Protein AF-R7QIK9-F1 (afdb_monomer_lite)

pLDDT: mean 72.85, std 15.36, range [37.78, 93.81]

Organism: Chondrus crispus (NCBI:txid2769)

Foldseek 3Di:
DDDPPQWDWDDDDNDIDIDGDPVSVVVVQVVCCVPVHPLVVLLVVLVVCPVVVHPLVVLVDDPDPDPPVVNVCCLQCVLVSCVSNVVLVSVLVLLLDPSNLVVCLLVVVLVVLLVSLVVSLCVLVVCVVVPPPDPPPVVVVSNVSSVVSSVVSVVCNVVNDPVNVPVVVPPPD

Sequence (173 aa):
MERVGLVEVQYEKDCGGLRVHDLTHDFAVEEAKKKEGVEEWYKKMAYVCRAGGGLLAMSEDRDGEGKSAREKYVLENIYRVLKQGGYVEELKRLFLSARWVKTVIRRGGVWQYEEAVKGLSRDLKGKRGSGKMGMGRGDEDAVDGMVLMMRAARLSVPFCGASNAGIYFQLYG

Secondary structure (DSSP, 8-state):
------SEEEEETTEEEEE--HHHHHHHHHHHHHTT-HHHHHHHHHHHHHHSSHHHHTTTS-------HHHHHHHHHHHHHHHHTT-HHHHHHHHH-HHHHHHHHHTT-HHHHHHHHHHHHHHHHHHHHTT-S---HHHHHHHHHHHHHHHHHHHHGGGGSTTGGGTTTSS--

Structure (mmCIF, N/CA/C/O backbone):
data_AF-R7QIK9-F1
#
_entry.id   AF-R7QIK9-F1
#
loop_
_atom_site.group_PDB
_atom_site.id
_atom_site.type_symbol
_atom_site.label_atom_id
_atom_site.label_alt_id
_atom_site.label_comp_id
_atom_site.label_asym_id
_atom_site.label_entity_id
_atom_site.label_seq_id
_atom_site.pdbx_PDB_ins_code
_atom_site.Cartn_x
_atom_site.Cartn_y
_atom_site.Cartn_z
_atom_site.occupancy
_atom_site.B_iso_or_equiv
_atom_site.auth_seq_id
_atom_site.auth_comp_id
_atom_site.auth_asym_id
_atom_site.auth_atom_id
_atom_site.pdbx_PDB_model_num
ATOM 1 N N . MET A 1 1 ? -34.914 -16.103 7.080 1.00 44.28 1 MET A N 1
ATOM 2 C CA . MET A 1 1 ? -33.891 -15.122 7.499 1.00 44.28 1 MET A CA 1
ATOM 3 C C . MET A 1 1 ? -34.019 -13.914 6.595 1.00 44.28 1 MET A C 1
ATOM 5 O O . MET A 1 1 ? -33.822 -14.059 5.393 1.00 44.28 1 MET A O 1
ATOM 9 N N . GLU A 1 2 ? -34.417 -12.768 7.141 1.00 48.53 2 GLU A N 1
ATOM 10 C CA . GLU A 1 2 ? -34.429 -11.505 6.397 1.00 48.53 2 GLU A CA 1
ATOM 11 C C . GLU A 1 2 ? -32.989 -11.093 6.079 1.00 48.53 2 GLU A C 1
ATOM 13 O O . GLU A 1 2 ? -32.117 -11.106 6.950 1.00 48.53 2 GLU A O 1
ATOM 18 N N . ARG A 1 3 ? -32.713 -10.781 4.809 1.00 60.62 3 ARG A N 1
ATOM 19 C CA . ARG A 1 3 ? -31.411 -10.259 4.392 1.00 60.62 3 ARG A CA 1
ATOM 20 C C . ARG A 1 3 ? -31.356 -8.791 4.798 1.00 60.62 3 ARG A C 1
ATOM 22 O O . ARG A 1 3 ? -31.931 -7.945 4.123 1.00 60.62 3 ARG A O 1
ATOM 29 N N . VAL A 1 4 ? -30.686 -8.499 5.907 1.00 62.88 4 VAL A N 1
ATOM 30 C CA . VAL A 1 4 ? -30.385 -7.123 6.317 1.00 62.88 4 VAL A CA 1
ATOM 31 C C . VAL A 1 4 ? -29.425 -6.562 5.266 1.00 62.88 4 VAL A C 1
ATOM 33 O O . VAL A 1 4 ? -28.318 -7.080 5.122 1.00 62.88 4 VAL A O 1
ATOM 36 N N . GLY A 1 5 ? -29.868 -5.592 4.465 1.00 70.25 5 GLY A N 1
ATOM 37 C CA . GLY A 1 5 ? -29.137 -5.027 3.319 1.00 70.25 5 GLY A CA 1
ATOM 38 C C . GLY A 1 5 ? -27.904 -4.204 3.707 1.00 70.25 5 GLY A C 1
ATOM 39 O O . GLY A 1 5 ? -27.800 -3.043 3.341 1.00 70.25 5 GLY A O 1
ATOM 40 N N . LEU A 1 6 ? -26.991 -4.785 4.487 1.00 77.31 6 LEU A N 1
ATOM 41 C CA . LEU A 1 6 ? -25.782 -4.139 5.007 1.00 77.31 6 LEU A CA 1
ATOM 42 C C . LEU A 1 6 ? -24.652 -4.077 3.976 1.00 77.31 6 LEU A C 1
ATOM 44 O O . LEU A 1 6 ? -23.736 -3.268 4.106 1.00 77.31 6 LEU A O 1
ATOM 48 N N . VAL A 1 7 ? -24.678 -4.969 2.986 1.00 78.94 7 VAL A N 1
ATOM 49 C CA . VAL A 1 7 ? -23.617 -5.113 1.990 1.00 78.94 7 VAL A CA 1
ATOM 50 C C . VAL A 1 7 ? -24.247 -5.393 0.634 1.00 78.94 7 VAL A C 1
ATOM 52 O O . VAL A 1 7 ? -25.132 -6.242 0.511 1.00 78.94 7 VAL A O 1
ATOM 55 N N . GLU A 1 8 ? -23.767 -4.697 -0.387 1.00 77.62 8 GLU A N 1
ATOM 56 C CA . GLU A 1 8 ? -24.128 -4.930 -1.778 1.00 77.62 8 GLU A CA 1
ATOM 57 C C . GLU A 1 8 ? -23.144 -5.914 -2.405 1.00 77.62 8 GLU A C 1
ATOM 59 O O . GLU A 1 8 ? -21.925 -5.734 -2.345 1.00 77.62 8 GLU A O 1
ATOM 64 N N . VAL A 1 9 ? -23.669 -6.961 -3.037 1.00 76.62 9 VAL A N 1
ATOM 65 C CA . VAL A 1 9 ? -22.848 -7.896 -3.807 1.00 76.62 9 VAL A CA 1
ATOM 66 C C . VAL A 1 9 ? -22.728 -7.363 -5.230 1.00 76.62 9 VAL A C 1
ATOM 68 O O . VAL A 1 9 ? -23.732 -7.209 -5.923 1.00 76.62 9 VAL A O 1
ATOM 71 N N . GLN A 1 10 ? -21.503 -7.095 -5.672 1.00 71.25 10 GLN A N 1
ATOM 72 C CA . GLN A 1 10 ? -21.210 -6.704 -7.046 1.00 71.25 10 GLN A CA 1
ATOM 73 C C . GLN A 1 10 ? -20.629 -7.892 -7.798 1.00 71.25 10 GLN A C 1
ATOM 75 O O . GLN A 1 10 ? -19.606 -8.438 -7.399 1.00 71.25 10 GLN A O 1
ATOM 80 N N . TYR A 1 11 ? -21.263 -8.287 -8.895 1.00 63.06 11 TYR A N 1
ATOM 81 C CA . TYR A 1 11 ? -20.720 -9.301 -9.790 1.00 63.06 11 TYR A CA 1
ATOM 82 C C . TYR A 1 11 ? -20.122 -8.606 -11.011 1.00 63.06 11 TYR A C 1
ATOM 84 O O . TYR A 1 11 ? -20.855 -8.097 -11.855 1.00 63.06 11 TYR A O 1
ATOM 92 N N . GLU A 1 12 ? -18.795 -8.596 -11.117 1.00 57.91 12 GLU A N 1
ATOM 93 C CA . GLU A 1 12 ? -18.104 -8.245 -12.359 1.00 57.91 12 GLU A CA 1
ATOM 94 C C . GLU A 1 12 ? -17.306 -9.452 -12.844 1.00 57.91 12 GLU A C 1
ATOM 96 O O . GLU A 1 12 ? -16.504 -9.996 -12.090 1.00 57.91 12 GLU A O 1
ATOM 101 N N . LYS A 1 13 ? -17.527 -9.849 -14.109 1.00 54.25 13 LYS A N 1
ATOM 102 C CA . LYS A 1 13 ? -16.704 -10.792 -14.897 1.00 54.25 13 LYS A CA 1
ATOM 103 C C . LYS A 1 13 ? -16.025 -11.878 -14.043 1.00 54.25 13 LYS A C 1
ATOM 105 O O . LYS A 1 13 ? -14.816 -11.847 -13.827 1.00 54.25 13 LYS A O 1
ATOM 110 N N . ASP A 1 14 ? -16.842 -12.801 -13.535 1.00 52.25 14 ASP A N 1
ATOM 111 C CA . ASP A 1 14 ? -16.439 -14.009 -12.796 1.00 52.25 14 ASP A CA 1
ATOM 112 C C . ASP A 1 14 ? -15.818 -13.797 -11.399 1.00 52.25 14 ASP A C 1
ATOM 114 O O . ASP A 1 14 ? -15.372 -14.753 -10.765 1.00 52.25 14 ASP A O 1
ATOM 118 N N . CYS A 1 15 ? -15.837 -12.572 -10.862 1.00 56.56 15 CYS A N 1
ATOM 119 C CA . CYS A 1 15 ? -15.417 -12.263 -9.495 1.00 56.56 15 CYS A CA 1
ATOM 120 C C . CYS A 1 15 ? -16.515 -11.491 -8.739 1.00 56.56 15 CYS A C 1
ATOM 122 O O . CYS A 1 15 ? -16.900 -10.385 -9.116 1.00 56.56 15 CYS A O 1
ATOM 124 N N . GLY A 1 16 ? -17.007 -12.066 -7.638 1.00 65.19 16 GLY A N 1
ATOM 125 C CA . GLY A 1 16 ? -17.911 -11.378 -6.712 1.00 65.19 16 GLY A CA 1
ATOM 126 C C . GLY A 1 16 ? -17.139 -10.438 -5.782 1.00 65.19 16 GLY A C 1
ATOM 127 O O . GLY A 1 16 ? -16.244 -10.876 -5.060 1.00 65.19 16 GLY A O 1
ATOM 128 N N . GLY A 1 17 ? -17.480 -9.154 -5.797 1.00 69.25 17 GLY A N 1
ATOM 129 C CA . GLY A 1 17 ? -17.048 -8.146 -4.837 1.00 69.25 17 GLY A CA 1
ATOM 130 C C . GLY A 1 17 ? -18.147 -7.837 -3.823 1.00 69.25 17 GLY A C 1
ATOM 131 O O . GLY A 1 17 ? -19.335 -8.000 -4.096 1.00 69.25 17 GLY A O 1
ATOM 132 N N . LEU A 1 18 ? -17.747 -7.367 -2.646 1.00 79.19 18 LEU A N 1
ATOM 133 C CA . LEU A 1 18 ? -18.656 -6.813 -1.648 1.00 79.19 18 LEU A CA 1
ATOM 134 C C . LEU A 1 18 ? -18.406 -5.312 -1.555 1.00 79.19 18 LEU A C 1
ATOM 136 O O . LEU A 1 18 ? -17.266 -4.886 -1.362 1.00 79.19 18 LEU A O 1
ATOM 140 N N . ARG A 1 19 ? -19.466 -4.517 -1.689 1.00 79.69 19 ARG A N 1
ATOM 141 C CA . ARG A 1 19 ? -19.446 -3.075 -1.455 1.00 79.69 19 ARG A CA 1
ATOM 142 C C . ARG A 1 19 ? -20.255 -2.773 -0.204 1.00 79.69 19 ARG A C 1
ATOM 144 O O . ARG A 1 19 ? -21.361 -3.273 -0.028 1.00 79.69 19 ARG A O 1
ATOM 151 N N . VAL A 1 20 ? -19.690 -1.949 0.661 1.00 84.44 20 VAL A N 1
ATOM 152 C CA . VAL A 1 20 ? -20.367 -1.436 1.851 1.00 84.44 20 VAL A CA 1
ATOM 153 C C . VAL A 1 20 ? -20.704 0.024 1.580 1.00 84.44 20 VAL A C 1
ATOM 155 O O . VAL A 1 20 ? -19.868 0.745 1.040 1.00 84.44 20 VAL A O 1
ATOM 158 N N . HIS A 1 21 ? -21.924 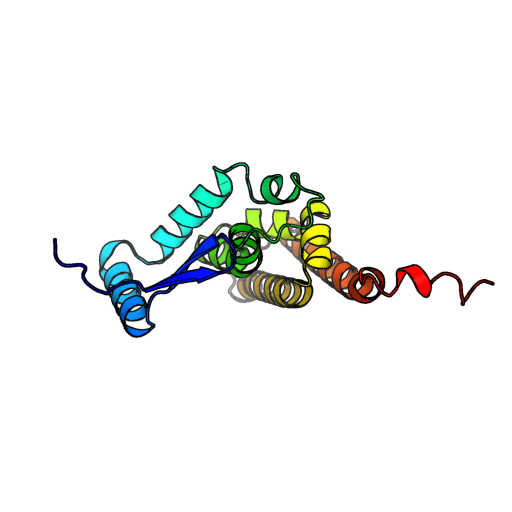0.439 1.913 1.00 86.88 21 HIS A N 1
ATOM 159 C CA . HIS A 1 21 ? -22.329 1.839 1.814 1.00 86.88 21 HIS A CA 1
ATOM 160 C C . HIS A 1 21 ? -21.558 2.689 2.835 1.00 86.88 21 HIS A C 1
ATOM 162 O O . HIS A 1 21 ? -21.334 2.234 3.957 1.00 86.88 21 HIS A O 1
ATOM 168 N N . ASP A 1 22 ? -21.209 3.930 2.488 1.00 83.94 22 ASP A N 1
ATOM 169 C CA . ASP A 1 22 ? -20.367 4.803 3.322 1.00 83.94 22 ASP A CA 1
ATOM 170 C C . ASP A 1 22 ? -20.915 4.961 4.750 1.00 83.94 22 ASP A C 1
ATOM 172 O O . ASP A 1 22 ? -20.194 4.732 5.713 1.00 83.94 22 ASP A O 1
ATOM 176 N N . LEU A 1 23 ? -22.222 5.205 4.909 1.00 86.88 23 LEU A N 1
ATOM 177 C CA . LEU A 1 23 ? -22.862 5.271 6.236 1.00 86.88 23 LEU A CA 1
ATOM 178 C C . LEU A 1 23 ? -22.716 3.977 7.055 1.00 86.88 23 LEU A C 1
ATOM 180 O O . LEU A 1 23 ? -22.548 4.021 8.272 1.00 86.88 23 LEU A O 1
ATOM 184 N N . THR A 1 24 ? -22.781 2.813 6.404 1.00 86.44 24 THR A N 1
ATOM 185 C CA . THR A 1 24 ? -22.603 1.517 7.072 1.00 86.44 24 THR A CA 1
ATOM 186 C C . THR A 1 24 ? -21.143 1.301 7.453 1.00 86.44 24 THR A C 1
ATOM 188 O O . THR A 1 24 ? -20.859 0.767 8.525 1.00 86.44 24 THR A O 1
ATOM 191 N N . HIS A 1 25 ? -20.217 1.742 6.601 1.00 85.69 25 HIS A N 1
ATOM 192 C CA . HIS A 1 25 ? -18.793 1.735 6.898 1.00 85.69 25 HIS A CA 1
ATOM 193 C C . HIS A 1 25 ? -18.471 2.651 8.087 1.00 85.69 25 HIS A C 1
ATOM 195 O O . HIS A 1 25 ? -17.804 2.208 9.019 1.00 85.69 25 HIS A O 1
ATOM 201 N N . ASP A 1 26 ? -18.983 3.881 8.103 1.00 86.00 26 ASP A N 1
ATOM 202 C CA . ASP A 1 26 ? -18.743 4.850 9.176 1.00 86.00 26 ASP A CA 1
ATOM 203 C C . ASP A 1 26 ? -19.293 4.353 10.511 1.00 86.00 26 ASP A C 1
ATOM 205 O O . ASP A 1 26 ? -18.576 4.355 11.514 1.00 86.00 26 ASP A O 1
ATOM 209 N N . PHE A 1 27 ? -20.512 3.809 10.501 1.00 87.44 27 PHE A N 1
ATOM 210 C CA . PHE A 1 27 ? -21.089 3.151 11.669 1.00 87.44 27 PHE A CA 1
ATOM 211 C C . PHE A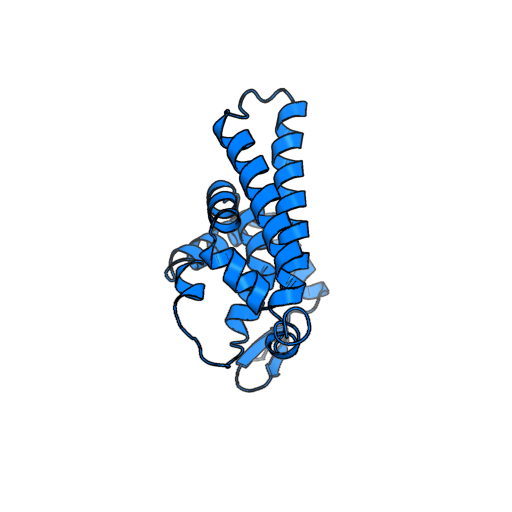 1 27 ? -20.206 1.997 12.169 1.00 87.44 27 PHE A C 1
ATOM 213 O O . PHE A 1 27 ? -19.900 1.912 13.359 1.00 87.44 27 PHE A O 1
ATOM 220 N N . ALA A 1 28 ? -19.740 1.122 11.269 1.00 85.94 28 ALA A N 1
ATOM 221 C CA . ALA A 1 28 ? -18.871 0.006 11.637 1.00 85.94 28 ALA A CA 1
ATOM 222 C C . ALA A 1 28 ? -17.522 0.480 12.204 1.00 85.94 28 ALA A C 1
ATOM 224 O O . ALA A 1 28 ? -17.016 -0.110 13.159 1.00 85.94 28 ALA A O 1
ATOM 225 N N . VAL A 1 29 ? -16.950 1.552 11.651 1.00 85.44 29 VAL A N 1
ATOM 226 C CA . VAL A 1 29 ? -15.709 2.166 12.138 1.00 85.44 29 VAL A CA 1
ATOM 227 C C . VAL A 1 29 ? -15.901 2.770 13.527 1.00 85.44 29 VAL A C 1
ATOM 229 O O . VAL A 1 29 ? -15.040 2.582 14.388 1.00 85.44 29 VAL A O 1
ATOM 232 N N . GLU A 1 30 ? -17.003 3.476 13.779 1.00 87.06 30 GLU A N 1
ATOM 233 C CA . GLU A 1 30 ? -17.309 4.020 15.106 1.00 87.06 30 GLU A CA 1
ATOM 234 C C . GLU A 1 30 ? -17.506 2.919 16.148 1.00 87.06 30 GLU A C 1
ATOM 236 O O . GLU A 1 30 ? -16.924 2.982 17.233 1.00 87.06 30 GLU A O 1
ATOM 241 N N . GLU A 1 31 ? -18.262 1.876 15.816 1.00 86.50 31 GLU A N 1
ATOM 242 C CA . GLU A 1 31 ? -18.475 0.741 16.714 1.00 86.50 31 GLU A CA 1
ATOM 243 C C . GLU A 1 31 ? -17.181 -0.040 16.972 1.00 86.50 31 GLU A C 1
ATOM 245 O O . GLU A 1 31 ? -16.904 -0.435 18.108 1.00 86.50 31 GLU A O 1
ATOM 250 N N . ALA A 1 32 ? -16.333 -0.209 15.954 1.00 84.06 32 ALA A N 1
ATOM 251 C CA . ALA A 1 32 ? -15.020 -0.824 16.114 1.00 84.06 32 ALA A CA 1
ATOM 252 C C . ALA A 1 32 ? -14.123 -0.007 17.054 1.00 84.06 32 ALA A C 1
ATOM 254 O O . ALA A 1 32 ? -13.457 -0.588 17.912 1.00 84.06 32 ALA A O 1
ATOM 255 N N . LYS A 1 33 ? -14.136 1.332 16.949 1.00 85.12 33 LYS A N 1
ATOM 256 C CA . LYS A 1 33 ? -13.391 2.224 17.857 1.00 85.12 33 LYS A CA 1
ATOM 257 C C . LYS A 1 33 ? -13.831 2.086 19.316 1.00 85.12 33 LYS A C 1
ATOM 259 O O . LYS A 1 33 ? -12.984 2.204 20.193 1.00 85.12 33 LYS A O 1
ATOM 264 N N . LYS A 1 34 ? -15.116 1.826 19.581 1.00 85.88 34 LYS A N 1
ATOM 265 C CA . LYS A 1 34 ? -15.644 1.639 20.947 1.00 85.88 34 LYS A CA 1
ATOM 266 C C . LYS A 1 34 ? -15.260 0.296 21.576 1.00 85.88 34 LYS A C 1
ATOM 268 O O . LYS A 1 34 ? -15.288 0.183 22.797 1.00 85.88 34 LYS A O 1
ATOM 273 N N . LYS A 1 35 ? -14.950 -0.720 20.763 1.00 83.06 35 LYS A N 1
ATOM 274 C CA . LYS A 1 35 ? -14.645 -2.085 21.220 1.00 83.06 35 LYS A CA 1
ATOM 275 C C . LYS A 1 35 ? -13.142 -2.371 21.233 1.00 83.06 35 LYS A C 1
ATOM 277 O O . LYS A 1 35 ? -12.463 -2.081 22.206 1.00 83.06 35 LYS A O 1
ATOM 282 N N . GLU A 1 36 ? -12.640 -2.974 20.157 1.00 77.00 36 GLU A N 1
ATOM 283 C CA . GLU A 1 36 ? -11.264 -3.486 20.040 1.00 77.00 36 GLU A CA 1
ATOM 284 C C . GLU A 1 36 ? -10.312 -2.473 19.379 1.00 77.00 36 GLU A C 1
ATOM 286 O O . GLU A 1 36 ? -9.098 -2.659 19.391 1.00 77.00 36 GLU A O 1
ATOM 291 N N . GLY A 1 37 ? -10.855 -1.403 18.789 1.00 80.31 37 GLY A N 1
ATOM 292 C CA . GLY A 1 37 ? -10.115 -0.461 17.959 1.00 80.31 37 GLY A CA 1
ATOM 293 C C . GLY A 1 37 ? -9.946 -0.952 16.516 1.00 80.31 37 GLY A C 1
ATOM 294 O O . GLY A 1 37 ? -9.768 -2.135 16.234 1.00 80.31 37 GLY A O 1
ATOM 295 N N . VAL A 1 38 ? -9.970 -0.012 15.568 1.00 81.62 38 VAL A N 1
ATOM 296 C CA . VAL A 1 38 ? -9.822 -0.301 14.125 1.00 81.62 38 VAL A CA 1
ATOM 297 C C . VAL A 1 38 ? -8.426 -0.856 13.800 1.00 81.62 38 VAL A C 1
ATOM 299 O O . VAL A 1 38 ? -8.258 -1.640 12.867 1.00 81.62 38 VAL A O 1
ATOM 302 N N . GLU A 1 39 ? -7.417 -0.486 14.589 1.00 82.19 39 GLU A N 1
ATOM 303 C CA . GLU A 1 39 ? -6.045 -0.981 14.442 1.00 82.19 39 GLU A CA 1
ATOM 304 C C . GLU A 1 39 ? -5.962 -2.504 14.572 1.00 82.19 39 GLU A C 1
ATOM 306 O O . GLU A 1 39 ? -5.229 -3.146 13.822 1.00 82.19 39 GLU A O 1
ATOM 311 N N . GLU A 1 40 ? -6.750 -3.100 15.469 1.00 81.69 40 GLU A N 1
ATOM 312 C CA . GLU A 1 40 ? -6.757 -4.548 15.681 1.00 81.69 40 GLU A CA 1
ATOM 313 C C . GLU A 1 40 ? -7.290 -5.291 14.447 1.00 81.69 40 GLU A C 1
ATOM 315 O O . GLU A 1 40 ? -6.809 -6.366 14.084 1.00 81.69 40 GLU A O 1
ATOM 320 N N . TRP A 1 41 ? -8.224 -4.678 13.717 1.00 83.50 41 TRP A N 1
ATOM 321 C CA . TRP A 1 41 ? -8.744 -5.227 12.466 1.00 83.50 41 TRP A CA 1
ATOM 322 C C . TRP A 1 41 ? -7.711 -5.136 11.344 1.00 83.50 41 TRP A C 1
ATOM 324 O O . TRP A 1 41 ? -7.534 -6.092 10.586 1.00 83.50 41 TRP A O 1
ATOM 334 N N . TYR A 1 42 ? -6.971 -4.026 11.266 1.00 82.81 42 TYR A N 1
ATOM 335 C CA . TYR A 1 42 ? -5.847 -3.906 10.338 1.00 82.81 42 TYR A CA 1
ATOM 336 C C . TYR A 1 42 ? -4.723 -4.889 10.662 1.00 82.81 42 TYR A C 1
ATOM 338 O O . TYR A 1 42 ? -4.156 -5.473 9.737 1.00 82.81 42 TYR A O 1
ATOM 346 N N . LYS A 1 43 ? -4.447 -5.145 11.946 1.00 83.88 43 LYS A N 1
ATOM 347 C CA . LYS A 1 43 ? -3.488 -6.174 12.364 1.00 83.88 43 LYS A CA 1
ATOM 348 C C . LYS A 1 43 ? -3.911 -7.565 11.914 1.00 83.88 43 LYS A C 1
ATOM 350 O O . LYS A 1 43 ? -3.125 -8.262 11.274 1.00 83.88 43 LYS A O 1
ATOM 355 N N . LYS A 1 44 ? -5.172 -7.936 12.159 1.00 83.56 44 LYS A N 1
ATOM 356 C CA . LYS A 1 44 ? -5.758 -9.204 11.694 1.00 83.56 44 LYS A CA 1
ATOM 357 C C . LYS A 1 44 ? -5.683 -9.326 10.165 1.00 83.56 44 LYS A C 1
ATOM 359 O O . LYS A 1 44 ? -5.229 -10.349 9.657 1.00 83.56 44 LYS A O 1
ATOM 364 N N . MET A 1 45 ? -6.035 -8.277 9.416 1.00 78.81 45 MET A N 1
ATOM 365 C CA . MET A 1 45 ? -5.941 -8.280 7.948 1.00 78.81 45 MET A CA 1
ATOM 366 C C . MET A 1 45 ? -4.502 -8.418 7.440 1.00 78.81 45 MET A C 1
ATOM 368 O O . MET A 1 45 ? -4.243 -9.196 6.521 1.00 78.81 45 MET A O 1
ATOM 372 N N . ALA A 1 46 ? -3.554 -7.697 8.035 1.00 77.38 46 ALA A N 1
ATOM 373 C CA . ALA A 1 46 ? -2.144 -7.795 7.682 1.00 77.38 46 ALA A CA 1
ATOM 374 C C . ALA A 1 46 ? -1.561 -9.178 8.021 1.00 77.38 46 ALA A C 1
ATOM 376 O O . ALA A 1 46 ? -0.780 -9.723 7.240 1.00 77.38 46 ALA A O 1
ATOM 377 N N . TYR A 1 47 ? -1.986 -9.781 9.136 1.00 79.06 47 TYR A N 1
ATOM 378 C CA . TYR A 1 47 ? -1.643 -11.156 9.488 1.00 79.06 47 TYR A CA 1
ATOM 379 C C . TYR A 1 47 ? -2.163 -12.155 8.447 1.00 79.06 47 TYR A C 1
ATOM 381 O O . TYR A 1 47 ? -1.393 -12.983 7.969 1.00 79.06 47 TYR A O 1
ATOM 389 N N . VAL A 1 48 ? -3.424 -12.041 8.016 1.00 73.31 48 VAL A N 1
ATOM 390 C CA . VAL A 1 48 ? -3.991 -12.895 6.953 1.00 73.31 48 VAL A CA 1
ATOM 391 C C . VAL A 1 48 ? -3.230 -12.721 5.635 1.00 73.31 48 VAL A C 1
ATOM 393 O O . VAL A 1 48 ? -2.894 -13.707 4.978 1.00 73.31 48 VAL A O 1
ATOM 396 N N . CYS A 1 49 ? -2.882 -11.481 5.277 1.00 68.25 49 CYS A N 1
ATOM 397 C CA . CYS A 1 49 ? -2.061 -11.189 4.099 1.00 68.25 49 CYS A CA 1
ATOM 398 C C . CYS A 1 49 ? -0.661 -11.825 4.182 1.00 68.25 49 CYS A C 1
ATOM 400 O O . CYS A 1 49 ? -0.076 -12.163 3.153 1.00 68.25 49 CYS A O 1
ATOM 402 N N . ARG A 1 50 ? -0.120 -12.004 5.393 1.00 68.38 50 ARG A N 1
ATOM 403 C CA . ARG A 1 50 ? 1.153 -12.694 5.639 1.00 68.38 50 ARG A CA 1
ATOM 404 C C . ARG A 1 50 ? 1.004 -14.217 5.590 1.00 68.38 50 ARG A C 1
ATOM 406 O O . ARG A 1 50 ? 1.828 -14.874 4.966 1.00 68.38 50 ARG A O 1
ATOM 413 N N . ALA A 1 51 ? -0.024 -14.764 6.237 1.00 61.62 51 ALA A N 1
ATOM 414 C CA . ALA A 1 51 ? -0.238 -16.204 6.380 1.00 61.62 51 ALA A CA 1
ATOM 415 C C . ALA A 1 51 ? -0.598 -16.897 5.053 1.00 61.62 51 ALA A C 1
ATOM 417 O O . ALA A 1 51 ? -0.249 -18.056 4.854 1.00 61.62 51 ALA A O 1
ATOM 418 N N . GLY A 1 52 ? -1.233 -16.190 4.114 1.00 53.69 52 GLY A N 1
ATOM 419 C CA . GLY A 1 52 ? -1.575 -16.706 2.782 1.00 53.69 52 GLY A CA 1
ATOM 420 C C . GLY A 1 52 ? -0.403 -16.813 1.791 1.00 53.69 52 GLY A C 1
ATOM 421 O O . GLY A 1 52 ? -0.599 -16.507 0.621 1.00 53.69 52 G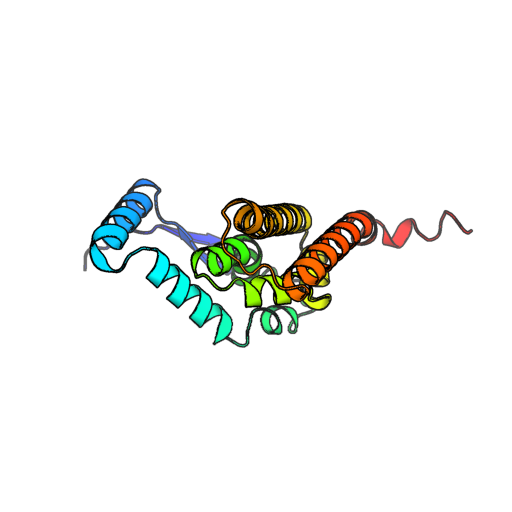LY A O 1
ATOM 422 N N . GLY A 1 53 ? 0.805 -17.171 2.244 1.00 54.38 53 GLY A N 1
ATOM 423 C CA . GLY A 1 53 ? 2.026 -17.253 1.419 1.00 54.38 53 GLY A CA 1
ATOM 424 C C . GLY A 1 53 ? 2.807 -15.936 1.283 1.00 54.38 53 GLY A C 1
ATOM 425 O O . GLY A 1 53 ? 3.916 -15.913 0.759 1.00 54.38 53 GLY A O 1
ATOM 426 N N . GLY A 1 54 ? 2.272 -14.835 1.811 1.00 57.16 54 GLY A N 1
ATOM 427 C CA . GLY A 1 54 ? 2.890 -13.516 1.752 1.00 57.16 54 GLY A CA 1
ATOM 428 C C . GLY A 1 54 ? 2.655 -12.792 0.423 1.00 57.16 54 GLY A C 1
ATOM 429 O O . GLY A 1 54 ? 2.448 -13.380 -0.635 1.00 57.16 54 GLY A O 1
ATOM 430 N N . LEU A 1 55 ? 2.715 -11.461 0.472 1.00 57.53 55 LEU A N 1
ATOM 431 C CA . LEU A 1 55 ? 2.512 -10.577 -0.686 1.00 57.53 55 LEU A CA 1
ATOM 432 C C . LEU A 1 55 ? 3.456 -10.842 -1.859 1.00 57.53 55 LEU A C 1
ATOM 434 O O . LEU A 1 55 ? 3.121 -10.534 -2.998 1.00 57.53 55 LEU A O 1
ATOM 438 N N . LEU A 1 56 ? 4.631 -11.398 -1.565 1.00 55.38 56 LEU A N 1
ATOM 439 C CA . LEU A 1 56 ? 5.619 -11.773 -2.566 1.00 55.38 56 LEU A CA 1
ATOM 440 C C . LEU A 1 56 ? 5.219 -13.059 -3.302 1.00 55.38 56 LEU A C 1
ATOM 442 O O . LEU A 1 56 ? 5.376 -13.098 -4.516 1.00 55.38 56 LEU A O 1
ATOM 446 N N . ALA A 1 57 ? 4.610 -14.044 -2.632 1.00 55.94 57 ALA A N 1
ATOM 447 C CA . ALA A 1 57 ? 4.092 -15.244 -3.299 1.00 55.94 57 ALA A CA 1
ATOM 448 C C . ALA A 1 57 ? 2.882 -14.928 -4.193 1.00 55.94 57 ALA A C 1
ATOM 450 O O . ALA A 1 57 ? 2.738 -15.497 -5.268 1.00 55.94 57 ALA A O 1
ATOM 451 N N . MET A 1 58 ? 2.064 -13.926 -3.832 1.00 52.56 58 MET A N 1
ATOM 452 C CA . MET A 1 58 ? 0.997 -13.422 -4.718 1.00 52.56 58 MET A CA 1
ATOM 453 C C . MET A 1 58 ? 1.520 -12.773 -6.014 1.00 52.56 58 MET A C 1
ATOM 455 O O . MET A 1 58 ? 0.728 -12.488 -6.909 1.00 52.56 58 MET A O 1
ATOM 459 N N . SER A 1 59 ? 2.832 -12.534 -6.126 1.00 49.84 59 SER A N 1
ATOM 460 C CA . SER A 1 59 ? 3.481 -12.061 -7.354 1.00 49.84 59 SER A CA 1
ATOM 461 C C . SER A 1 59 ? 4.193 -13.158 -8.157 1.00 49.84 59 SER A C 1
ATOM 463 O O . SER A 1 59 ? 4.660 -12.867 -9.257 1.00 49.84 59 SER A O 1
ATOM 465 N N . GLU A 1 60 ? 4.293 -14.386 -7.629 1.00 47.53 60 GLU A N 1
ATOM 466 C CA . GLU A 1 60 ? 5.040 -15.487 -8.261 1.00 47.53 60 GLU A CA 1
ATOM 467 C C . GLU A 1 60 ? 4.200 -16.286 -9.265 1.00 47.53 60 GLU A C 1
ATOM 469 O O . GLU A 1 60 ? 4.730 -16.693 -10.296 1.00 47.53 60 GLU A O 1
ATOM 474 N N . ASP A 1 61 ? 2.886 -16.398 -9.066 1.00 43.97 61 ASP A N 1
ATOM 475 C CA . ASP A 1 61 ? 2.058 -17.284 -9.886 1.00 43.97 61 ASP A CA 1
ATOM 476 C C . ASP A 1 61 ? 1.034 -16.529 -10.735 1.00 43.97 61 ASP A C 1
ATOM 478 O O . ASP A 1 61 ? -0.111 -16.323 -10.321 1.00 43.97 61 ASP A O 1
ATOM 482 N N . ARG A 1 62 ? 1.462 -16.165 -11.954 1.00 48.31 62 ARG A N 1
ATOM 483 C CA . ARG A 1 62 ? 0.746 -16.339 -13.239 1.00 48.31 62 ARG A CA 1
ATOM 484 C C . ARG A 1 62 ? 1.163 -15.270 -14.250 1.00 48.31 62 ARG A C 1
ATOM 486 O O . ARG A 1 62 ? 0.694 -14.138 -14.210 1.00 48.31 62 ARG A O 1
ATOM 493 N N . ASP A 1 63 ? 1.903 -15.690 -15.274 1.00 46.47 63 ASP A N 1
ATOM 494 C CA . ASP A 1 63 ? 1.944 -15.026 -16.589 1.00 46.47 63 ASP A CA 1
ATOM 495 C C . ASP A 1 63 ? 0.622 -15.211 -17.373 1.00 46.47 63 ASP A C 1
ATOM 497 O O . ASP A 1 63 ? 0.586 -15.185 -18.599 1.00 46.47 63 ASP A O 1
ATOM 501 N N . GLY A 1 64 ? -0.488 -15.418 -16.659 1.00 45.59 64 GLY A N 1
ATOM 502 C CA . GLY A 1 64 ? -1.826 -15.487 -17.219 1.00 45.59 64 GLY A CA 1
ATOM 503 C C . GLY A 1 64 ? -2.452 -14.101 -17.208 1.00 45.59 64 GLY A C 1
ATOM 504 O O . GLY A 1 64 ? -2.541 -13.459 -16.166 1.00 45.59 64 GLY A O 1
ATOM 505 N N . GLU A 1 65 ? -2.944 -13.673 -18.363 1.00 40.97 65 GLU A N 1
ATOM 506 C CA . GLU A 1 65 ? -3.645 -12.412 -18.652 1.00 40.97 65 GLU A CA 1
ATOM 507 C C . GLU A 1 65 ? -4.984 -12.223 -17.891 1.00 40.97 65 GLU A C 1
ATOM 509 O O . GLU A 1 65 ? -5.831 -11.407 -18.255 1.00 40.97 65 GLU A O 1
ATOM 514 N N . GLY A 1 66 ? -5.200 -12.979 -16.813 1.00 46.34 66 GLY A N 1
ATOM 515 C CA . GLY A 1 66 ? -6.388 -12.942 -15.976 1.00 46.34 66 GLY A CA 1
ATOM 516 C C . GLY A 1 66 ? -6.220 -11.956 -14.830 1.00 46.34 66 GLY A C 1
ATOM 517 O O . GLY A 1 66 ? -5.585 -12.257 -13.823 1.00 46.34 66 GLY A O 1
ATOM 518 N N . LYS A 1 67 ? -6.841 -10.782 -14.962 1.00 54.56 67 LYS A N 1
ATOM 519 C CA . LYS A 1 67 ? -7.040 -9.815 -13.876 1.00 54.56 67 LYS A CA 1
ATOM 520 C C . LYS A 1 67 ? -7.868 -10.466 -12.759 1.00 54.56 67 LYS A C 1
ATOM 522 O O . LYS A 1 67 ? -9.084 -10.299 -12.742 1.00 54.56 67 LYS A O 1
ATOM 527 N N . SER A 1 68 ? -7.261 -11.198 -11.823 1.00 61.38 68 SER A N 1
ATOM 528 C CA . SER A 1 68 ? -8.026 -11.639 -10.656 1.00 61.38 68 SER A CA 1
ATOM 529 C C . SER A 1 68 ? -8.371 -10.388 -9.836 1.00 61.38 68 SER A C 1
ATOM 531 O O . SER A 1 68 ? -7.491 -9.626 -9.421 1.00 61.38 68 SER A O 1
ATOM 533 N N . ALA A 1 69 ? -9.666 -10.106 -9.658 1.00 61.25 69 ALA A N 1
ATOM 534 C CA . ALA A 1 69 ? -10.131 -8.911 -8.944 1.00 61.25 69 ALA A CA 1
ATOM 535 C C . ALA A 1 69 ? -9.517 -8.817 -7.533 1.00 61.25 69 ALA A C 1
ATOM 537 O O . ALA A 1 69 ? -9.223 -7.729 -7.036 1.00 61.25 69 ALA A O 1
ATOM 538 N N . ARG A 1 70 ? -9.227 -9.980 -6.934 1.00 64.75 70 ARG A N 1
ATOM 539 C CA . ARG A 1 70 ? -8.510 -10.130 -5.667 1.00 64.75 70 ARG A CA 1
ATOM 540 C C . ARG A 1 70 ? -7.123 -9.490 -5.693 1.00 64.75 70 ARG A C 1
ATOM 542 O O . ARG A 1 70 ? -6.792 -8.742 -4.781 1.00 64.75 70 ARG A O 1
ATOM 549 N N . GLU A 1 71 ? -6.308 -9.759 -6.708 1.00 65.94 71 GLU A N 1
ATOM 550 C CA . GLU A 1 71 ? -4.953 -9.204 -6.770 1.00 65.94 71 GLU A CA 1
ATOM 551 C C . GLU A 1 71 ? -4.957 -7.698 -7.029 1.00 65.94 71 GLU A C 1
ATOM 553 O O . GLU A 1 71 ? -4.117 -6.989 -6.479 1.00 65.94 71 GLU A O 1
ATOM 558 N N . LYS A 1 72 ? -5.909 -7.194 -7.829 1.00 69.75 72 LYS A N 1
ATOM 559 C CA . LYS A 1 72 ? -6.092 -5.746 -8.012 1.00 69.75 72 LYS A CA 1
ATOM 560 C C . LYS A 1 72 ? -6.427 -5.077 -6.677 1.00 69.75 72 LYS A C 1
ATOM 562 O O . LYS A 1 72 ? -5.758 -4.122 -6.290 1.00 69.75 72 LYS A O 1
ATOM 567 N N . TYR A 1 73 ? -7.389 -5.636 -5.941 1.00 71.12 73 TYR A N 1
ATOM 568 C CA . TYR A 1 73 ? -7.762 -5.148 -4.615 1.00 71.12 73 TYR A CA 1
ATOM 569 C C . TYR A 1 73 ? -6.574 -5.156 -3.645 1.00 71.12 73 TYR A C 1
ATOM 571 O O . TYR A 1 73 ? -6.343 -4.172 -2.942 1.00 71.12 73 TYR A O 1
ATOM 579 N N . VAL A 1 74 ? -5.789 -6.238 -3.623 1.00 72.88 74 VAL A N 1
ATOM 580 C CA . VAL A 1 74 ? -4.587 -6.332 -2.786 1.00 72.88 74 VAL A CA 1
ATOM 581 C C . VAL A 1 74 ? -3.571 -5.259 -3.175 1.00 72.88 74 VAL A C 1
ATOM 583 O O . VAL A 1 74 ? -3.113 -4.539 -2.295 1.00 72.88 74 VAL A O 1
ATOM 586 N N . LEU A 1 75 ? -3.251 -5.100 -4.463 1.00 71.31 75 LEU A N 1
ATOM 587 C CA . LEU A 1 75 ? -2.283 -4.101 -4.932 1.00 71.31 75 LEU A CA 1
ATOM 588 C C . LEU A 1 75 ? -2.677 -2.679 -4.498 1.00 71.31 75 LEU A C 1
ATOM 590 O O . LEU A 1 75 ? -1.835 -1.918 -4.028 1.00 71.31 75 LEU A O 1
ATOM 594 N N . GLU A 1 76 ? -3.960 -2.339 -4.619 1.00 75.50 76 GLU A N 1
ATOM 595 C CA . GLU A 1 76 ? -4.481 -1.007 -4.297 1.00 75.50 76 GLU A CA 1
ATOM 596 C C . GLU A 1 76 ? -4.547 -0.735 -2.787 1.00 75.50 76 GLU A C 1
ATOM 598 O O . GLU A 1 76 ? -4.371 0.404 -2.356 1.00 75.50 76 GLU A O 1
ATOM 603 N N . ASN A 1 77 ? -4.781 -1.763 -1.964 1.00 78.75 77 ASN A N 1
ATOM 604 C CA . ASN A 1 77 ? -5.092 -1.576 -0.543 1.00 78.75 77 ASN A CA 1
ATOM 605 C C . ASN A 1 77 ? -3.981 -2.026 0.411 1.00 78.75 77 ASN A C 1
ATOM 607 O O . ASN A 1 77 ? -4.013 -1.661 1.591 1.00 78.75 77 ASN A O 1
ATOM 611 N N . ILE A 1 78 ? -2.986 -2.786 -0.052 1.00 79.50 78 ILE A N 1
ATOM 612 C CA . ILE A 1 78 ? -2.020 -3.409 0.854 1.00 79.50 78 ILE A CA 1
ATOM 613 C C . ILE A 1 78 ? -1.183 -2.399 1.630 1.00 79.50 78 ILE A C 1
ATOM 615 O O . ILE A 1 78 ? -0.934 -2.584 2.820 1.00 79.50 78 ILE A O 1
ATOM 619 N N . TYR A 1 79 ? -0.796 -1.299 0.987 1.00 81.94 79 TYR A N 1
ATOM 620 C CA . TYR A 1 79 ? -0.014 -0.251 1.632 1.00 81.94 79 TYR A CA 1
ATOM 621 C C . TYR A 1 79 ? -0.766 0.345 2.819 1.00 81.94 79 TYR A C 1
ATOM 623 O O . TYR A 1 79 ? -0.199 0.493 3.901 1.00 81.94 79 TYR A O 1
ATOM 631 N N . ARG A 1 80 ? -2.067 0.614 2.643 1.00 83.44 80 ARG A N 1
ATOM 632 C CA . ARG A 1 80 ? -2.943 1.112 3.706 1.00 83.44 80 ARG A CA 1
ATOM 633 C C . ARG A 1 80 ? -3.056 0.095 4.838 1.00 83.44 80 ARG A C 1
ATOM 635 O O . ARG A 1 80 ? -2.900 0.472 5.994 1.00 83.44 80 ARG A O 1
ATOM 642 N N . VAL A 1 81 ? -3.283 -1.177 4.508 1.00 83.62 81 VAL A N 1
ATOM 643 C CA . VAL A 1 81 ? -3.461 -2.253 5.496 1.00 83.62 81 VAL A CA 1
ATOM 644 C C . VAL A 1 81 ? -2.199 -2.468 6.331 1.00 83.62 81 VAL A C 1
ATOM 646 O O . VAL A 1 81 ? -2.278 -2.477 7.556 1.00 83.62 81 VAL A O 1
ATOM 649 N N . LEU A 1 82 ? -1.030 -2.588 5.696 1.00 82.06 82 LEU A N 1
ATOM 650 C CA . LEU A 1 82 ? 0.235 -2.787 6.409 1.00 82.06 82 LEU A CA 1
ATOM 651 C C . LEU A 1 82 ? 0.623 -1.564 7.242 1.00 82.06 82 LEU A C 1
ATOM 653 O O . LEU A 1 82 ? 1.074 -1.722 8.376 1.00 82.06 82 LEU A O 1
ATOM 657 N N . LYS A 1 83 ? 0.413 -0.354 6.707 1.00 84.44 83 LYS A N 1
ATOM 658 C CA . LYS A 1 83 ? 0.689 0.893 7.426 1.00 84.44 83 LYS A CA 1
ATOM 659 C C . LYS A 1 83 ? -0.165 1.006 8.690 1.00 84.44 83 LYS A C 1
ATOM 661 O O . LYS A 1 83 ? 0.385 1.211 9.766 1.00 84.44 83 LYS A O 1
ATOM 666 N N . GLN A 1 84 ? -1.484 0.847 8.567 1.00 83.12 84 GLN A N 1
ATOM 667 C CA . GLN A 1 84 ? -2.412 0.953 9.700 1.00 83.12 84 GLN A CA 1
ATOM 668 C C . GLN A 1 84 ? -2.276 -0.218 10.683 1.00 83.12 84 GLN A C 1
ATOM 670 O O . GLN A 1 84 ? -2.511 -0.055 11.873 1.00 83.12 84 GLN A O 1
ATOM 675 N N . GLY A 1 85 ? -1.843 -1.391 10.210 1.00 81.81 85 GLY A N 1
ATOM 676 C CA . GLY A 1 85 ? -1.541 -2.541 11.064 1.00 81.81 85 GLY A CA 1
ATOM 677 C C . GLY A 1 85 ? -0.208 -2.438 11.819 1.00 81.81 85 GLY A C 1
ATOM 678 O O . GLY A 1 85 ? 0.104 -3.330 12.601 1.00 81.81 85 GLY A O 1
ATOM 679 N N . GLY A 1 86 ? 0.595 -1.391 11.592 1.00 81.88 86 GLY A N 1
ATOM 680 C CA . GLY A 1 86 ? 1.889 -1.202 12.258 1.00 81.88 86 GLY A CA 1
ATOM 681 C C . GLY A 1 86 ? 3.039 -2.051 11.698 1.00 81.88 86 GLY A C 1
ATOM 682 O O . GLY A 1 86 ? 4.106 -2.112 12.305 1.00 81.88 86 GLY A O 1
ATOM 683 N N . TYR A 1 87 ? 2.870 -2.669 10.526 1.00 81.44 87 TYR A N 1
ATOM 684 C CA . TYR A 1 87 ? 3.861 -3.550 9.888 1.00 81.44 87 TYR A CA 1
ATOM 685 C C . TYR A 1 87 ? 4.829 -2.772 8.989 1.00 81.44 87 TYR A C 1
ATOM 687 O O . TYR A 1 87 ? 4.932 -2.996 7.780 1.00 81.44 87 TYR A O 1
ATOM 695 N N . VAL A 1 88 ? 5.516 -1.798 9.587 1.00 82.88 88 VAL A N 1
ATOM 696 C CA . VAL A 1 88 ? 6.420 -0.878 8.879 1.00 82.88 88 VAL A CA 1
ATOM 697 C C . VAL A 1 88 ? 7.621 -1.608 8.268 1.00 82.88 88 VAL A C 1
ATOM 699 O O . VAL A 1 88 ? 7.995 -1.314 7.135 1.00 82.88 88 VAL A O 1
ATOM 702 N N . GLU A 1 89 ? 8.197 -2.587 8.967 1.00 83.19 89 GLU A N 1
ATOM 703 C CA . GLU A 1 89 ? 9.363 -3.340 8.478 1.00 83.19 89 GLU A CA 1
ATOM 704 C C . GLU A 1 89 ? 9.027 -4.242 7.286 1.00 83.19 89 GLU A C 1
ATOM 706 O O . GLU A 1 89 ? 9.815 -4.408 6.354 1.00 83.19 89 GLU A O 1
ATOM 711 N N . GLU A 1 90 ? 7.834 -4.827 7.268 1.00 81.06 90 GLU A N 1
ATOM 712 C CA . GLU A 1 90 ? 7.323 -5.556 6.110 1.00 81.06 90 GLU A CA 1
ATOM 713 C C . GLU A 1 90 ? 7.076 -4.622 4.930 1.00 81.06 90 GLU A C 1
ATOM 715 O O . GLU A 1 90 ? 7.393 -4.980 3.797 1.00 81.06 90 GLU A O 1
ATOM 720 N N . LEU A 1 91 ? 6.558 -3.420 5.190 1.00 83.88 91 LEU A N 1
ATOM 721 C CA . LEU A 1 91 ? 6.332 -2.419 4.155 1.00 83.88 91 LEU A CA 1
ATOM 722 C C . LEU A 1 91 ? 7.656 -1.964 3.519 1.00 83.88 91 LEU A C 1
ATOM 724 O O . LEU A 1 91 ? 7.751 -1.921 2.293 1.00 83.88 91 LEU A O 1
ATOM 728 N N . LYS A 1 92 ? 8.702 -1.732 4.329 1.00 87.19 92 LYS A N 1
ATOM 729 C CA . LYS A 1 92 ? 10.069 -1.451 3.850 1.00 87.19 92 LYS A CA 1
ATOM 730 C C . LYS A 1 92 ? 10.585 -2.580 2.955 1.00 87.19 92 LYS A C 1
ATOM 732 O O . LYS A 1 92 ? 10.997 -2.333 1.822 1.00 87.19 92 LYS A O 1
ATOM 737 N N . ARG A 1 93 ? 10.503 -3.833 3.421 1.00 85.56 93 ARG A N 1
ATOM 738 C CA . ARG A 1 93 ? 10.921 -5.014 2.640 1.00 85.56 93 ARG A CA 1
ATOM 739 C C . ARG A 1 93 ? 10.157 -5.145 1.322 1.00 85.56 93 ARG A C 1
ATOM 741 O O . ARG A 1 93 ? 10.754 -5.475 0.301 1.00 85.56 93 ARG A O 1
ATOM 748 N N . LEU A 1 94 ? 8.85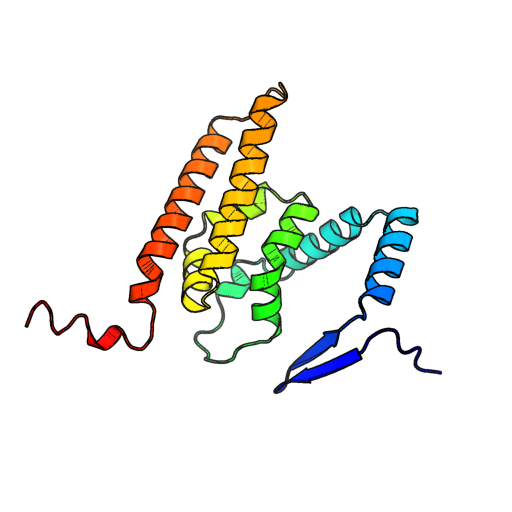7 -4.859 1.324 1.00 85.12 94 LEU A N 1
ATOM 749 C CA . LEU A 1 94 ? 8.028 -4.883 0.122 1.00 85.12 94 LEU A CA 1
ATOM 750 C C . LEU A 1 94 ? 8.453 -3.797 -0.877 1.00 85.12 94 LEU A C 1
ATOM 752 O O . LEU A 1 94 ? 8.563 -4.073 -2.068 1.00 85.12 94 LEU A O 1
ATOM 756 N N . PHE A 1 95 ? 8.734 -2.580 -0.403 1.00 87.75 95 PHE A N 1
ATOM 757 C CA . PHE A 1 95 ? 9.131 -1.456 -1.262 1.00 87.75 95 PHE A CA 1
ATOM 758 C C . PHE A 1 95 ? 10.532 -1.614 -1.843 1.00 87.75 95 PHE A C 1
ATOM 760 O O . PHE A 1 95 ? 10.791 -1.090 -2.923 1.00 87.75 95 PHE A O 1
ATOM 767 N N . LEU A 1 96 ? 11.408 -2.343 -1.154 1.00 88.44 96 LEU A N 1
ATOM 768 C CA . LEU A 1 96 ? 12.750 -2.684 -1.627 1.00 88.44 96 LEU A CA 1
ATOM 769 C C . LEU A 1 96 ? 12.773 -3.946 -2.505 1.00 88.44 96 LEU A C 1
ATOM 771 O O . LEU A 1 96 ? 13.772 -4.228 -3.161 1.00 88.44 96 LEU A O 1
ATOM 775 N N . SER A 1 97 ? 11.681 -4.712 -2.554 1.00 85.31 97 SER A N 1
ATOM 776 C CA . SER A 1 97 ? 11.607 -5.923 -3.368 1.00 85.31 97 SER A CA 1
ATOM 777 C C . SER A 1 97 ? 11.471 -5.590 -4.853 1.00 85.31 97 SER A C 1
ATOM 779 O O . SER A 1 97 ? 10.417 -5.160 -5.322 1.00 85.31 97 SER A O 1
ATOM 781 N N . ALA A 1 98 ? 12.512 -5.891 -5.632 1.00 84.81 98 ALA A N 1
ATOM 782 C CA . ALA A 1 98 ? 12.480 -5.765 -7.090 1.00 84.81 98 ALA A CA 1
ATOM 783 C C . ALA A 1 98 ? 11.343 -6.582 -7.734 1.00 84.81 98 ALA A C 1
ATOM 785 O O . ALA A 1 98 ? 10.733 -6.132 -8.705 1.00 84.81 98 ALA A O 1
ATOM 786 N N . ARG A 1 99 ? 11.008 -7.755 -7.171 1.00 81.00 99 ARG A N 1
ATOM 787 C CA . ARG A 1 99 ? 9.889 -8.594 -7.643 1.00 81.00 99 ARG A CA 1
ATOM 788 C C . ARG A 1 99 ? 8.546 -7.880 -7.485 1.00 81.00 99 ARG A C 1
ATOM 790 O O . ARG A 1 99 ? 7.741 -7.840 -8.418 1.00 81.00 99 ARG A O 1
ATOM 797 N N . TRP A 1 100 ? 8.333 -7.262 -6.325 1.00 81.50 100 TRP A N 1
ATOM 798 C CA . TRP A 1 100 ? 7.128 -6.480 -6.067 1.00 81.50 100 TRP A CA 1
ATOM 799 C C . TRP A 1 100 ? 7.058 -5.253 -6.979 1.00 81.50 100 TRP A C 1
ATOM 801 O O . TRP A 1 100 ? 6.046 -5.028 -7.638 1.00 81.50 100 TRP A O 1
ATOM 811 N N . VAL A 1 101 ? 8.154 -4.502 -7.091 1.00 83.56 101 VAL A N 1
ATOM 812 C CA . VAL A 1 101 ? 8.219 -3.298 -7.931 1.00 83.56 101 VAL A CA 1
ATOM 813 C C . VAL A 1 101 ? 7.957 -3.624 -9.406 1.00 83.56 101 VAL A C 1
ATOM 815 O O . VAL A 1 101 ? 7.175 -2.931 -10.054 1.00 83.56 101 VAL A O 1
ATOM 818 N N . LYS A 1 102 ? 8.494 -4.735 -9.928 1.00 82.94 102 LYS A N 1
ATOM 819 C CA . LYS A 1 102 ? 8.162 -5.234 -11.275 1.00 82.94 102 LYS A CA 1
ATOM 820 C C . LYS A 1 102 ? 6.657 -5.472 -11.443 1.00 82.94 102 LYS A C 1
ATOM 822 O O . LYS A 1 102 ? 6.089 -5.121 -12.475 1.00 82.94 102 LYS A O 1
ATOM 827 N N . THR A 1 103 ? 6.006 -6.042 -10.431 1.00 78.69 103 THR A N 1
ATOM 828 C CA . THR A 1 103 ? 4.557 -6.307 -10.437 1.00 78.69 103 THR A CA 1
ATOM 829 C C . THR A 1 103 ? 3.747 -5.015 -10.442 1.00 78.69 103 THR A C 1
ATOM 831 O O . THR A 1 103 ? 2.815 -4.880 -11.233 1.00 78.69 103 THR A O 1
ATOM 834 N N . VAL A 1 104 ? 4.140 -4.040 -9.619 1.00 80.44 104 VAL A N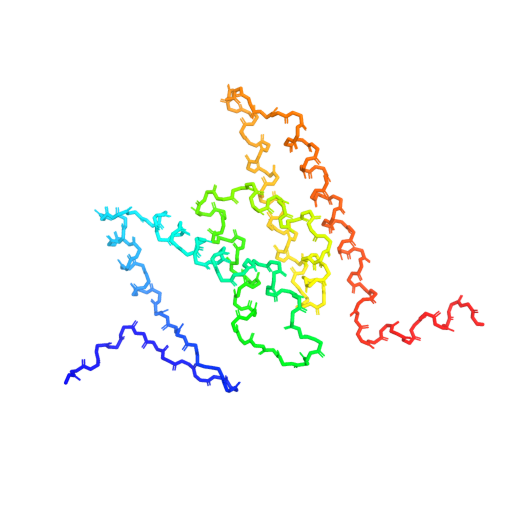 1
ATOM 835 C CA . VAL A 1 104 ? 3.543 -2.698 -9.588 1.00 80.44 104 VAL A CA 1
ATOM 836 C C . VAL A 1 104 ? 3.623 -2.035 -10.966 1.00 80.44 104 VAL A C 1
ATOM 838 O O . VAL A 1 104 ? 2.615 -1.515 -11.444 1.00 80.44 104 VAL A O 1
ATOM 841 N N . ILE A 1 105 ? 4.785 -2.091 -11.626 1.00 81.50 105 ILE A N 1
ATOM 842 C CA . ILE A 1 105 ? 4.987 -1.495 -12.955 1.00 81.50 105 ILE A CA 1
ATOM 843 C C . ILE A 1 105 ? 4.123 -2.197 -14.008 1.00 81.50 105 ILE A C 1
ATOM 845 O O . ILE A 1 105 ? 3.362 -1.526 -14.703 1.00 81.50 105 ILE A O 1
ATOM 849 N N . ARG A 1 106 ? 4.165 -3.539 -14.087 1.00 77.69 106 ARG A N 1
ATOM 850 C CA . ARG A 1 106 ? 3.345 -4.324 -15.038 1.00 77.69 106 ARG A CA 1
ATOM 851 C C . ARG A 1 106 ? 1.847 -4.044 -14.892 1.00 77.69 106 ARG A C 1
ATOM 853 O O . ARG A 1 106 ? 1.110 -4.156 -15.864 1.00 77.69 106 ARG A O 1
ATOM 860 N N . ARG A 1 107 ? 1.392 -3.702 -13.683 1.00 75.81 107 ARG A N 1
ATOM 861 C CA . ARG A 1 107 ? -0.024 -3.463 -13.366 1.00 75.81 107 ARG A CA 1
ATOM 862 C C . ARG A 1 107 ? -0.429 -1.987 -13.367 1.00 75.81 107 ARG A C 1
ATOM 864 O O . ARG A 1 107 ? -1.576 -1.690 -13.051 1.00 75.81 107 ARG A O 1
ATOM 871 N N . GLY A 1 108 ? 0.475 -1.066 -13.707 1.00 76.75 108 GLY A N 1
ATOM 872 C CA . GLY A 1 108 ? 0.178 0.371 -13.756 1.00 76.75 108 GLY A CA 1
ATOM 873 C C . GLY A 1 108 ? 0.001 1.040 -12.386 1.00 76.75 108 GLY A C 1
ATOM 874 O O . GLY A 1 108 ? -0.530 2.142 -12.312 1.00 76.75 108 GLY A O 1
ATOM 875 N N . GLY A 1 109 ? 0.454 0.408 -11.299 1.00 79.88 109 GLY A N 1
ATOM 876 C CA . GLY A 1 109 ? 0.306 0.902 -9.922 1.00 79.88 109 GLY A CA 1
ATOM 877 C C . GLY A 1 109 ? 1.403 1.870 -9.456 1.00 79.88 109 GLY A C 1
ATOM 878 O O . GLY A 1 109 ? 1.579 2.067 -8.253 1.00 79.88 109 GLY A O 1
ATOM 879 N N . VAL A 1 110 ? 2.211 2.419 -10.374 1.00 85.69 110 VAL A N 1
ATOM 880 C CA . VAL A 1 110 ? 3.424 3.187 -10.024 1.00 85.69 110 VAL A CA 1
ATOM 881 C C . VAL A 1 110 ? 3.097 4.473 -9.270 1.00 85.69 110 VAL A C 1
ATOM 883 O O . VAL A 1 110 ? 3.829 4.831 -8.351 1.00 85.69 110 VAL A O 1
ATOM 886 N N . TRP A 1 111 ? 1.976 5.124 -9.587 1.00 86.75 111 TRP A N 1
ATOM 887 C CA . TRP A 1 111 ? 1.533 6.318 -8.865 1.00 86.75 111 TRP A CA 1
ATOM 888 C C . TRP A 1 111 ? 1.206 6.012 -7.396 1.00 86.75 111 TRP A C 1
ATOM 890 O O . TRP A 1 111 ? 1.663 6.707 -6.492 1.00 86.75 111 TRP A O 1
ATOM 900 N N . GLN A 1 112 ? 0.463 4.932 -7.139 1.00 84.44 112 GLN A N 1
ATOM 901 C CA . GLN A 1 112 ? 0.118 4.490 -5.787 1.00 84.44 112 GLN A CA 1
ATOM 902 C C . GLN A 1 112 ? 1.366 4.084 -4.997 1.00 84.44 112 GLN A C 1
ATOM 904 O O . GLN A 1 112 ? 1.475 4.398 -3.813 1.00 84.44 112 GLN A O 1
ATOM 909 N N . TYR A 1 113 ? 2.317 3.411 -5.649 1.00 86.38 113 TYR A N 1
ATOM 910 C CA . TYR A 1 113 ? 3.600 3.068 -5.041 1.00 86.38 113 TYR A CA 1
ATOM 911 C C . TYR A 1 113 ? 4.423 4.311 -4.686 1.00 86.38 113 TYR A C 1
ATOM 913 O O . TYR A 1 113 ? 4.953 4.387 -3.581 1.00 86.38 113 TYR A O 1
ATOM 921 N N . GLU A 1 114 ? 4.482 5.308 -5.572 1.00 89.50 114 GLU A N 1
ATOM 922 C CA . GLU A 1 114 ? 5.159 6.582 -5.310 1.00 89.50 114 GLU A CA 1
ATOM 923 C C . GLU A 1 114 ? 4.567 7.310 -4.097 1.00 89.50 114 GLU A C 1
ATOM 925 O O . GLU A 1 114 ? 5.306 7.708 -3.193 1.00 89.50 114 GLU A O 1
ATOM 930 N N . GLU A 1 115 ? 3.242 7.436 -4.028 1.00 89.50 115 GLU A N 1
ATOM 931 C CA . GLU A 1 115 ? 2.576 8.061 -2.882 1.00 89.50 115 GLU A CA 1
ATOM 932 C C . GLU A 1 115 ? 2.792 7.270 -1.585 1.00 89.50 115 GLU A C 1
ATOM 934 O O . GLU A 1 115 ? 3.034 7.856 -0.525 1.00 89.50 115 GLU A O 1
ATOM 939 N N . ALA A 1 116 ? 2.799 5.936 -1.657 1.00 88.44 116 ALA A N 1
ATOM 940 C CA . ALA A 1 116 ? 3.068 5.085 -0.505 1.00 88.44 116 ALA A CA 1
ATOM 941 C C . ALA A 1 116 ? 4.513 5.233 0.010 1.00 88.44 116 ALA A C 1
ATOM 943 O O . ALA A 1 116 ? 4.718 5.360 1.221 1.00 88.44 116 ALA A O 1
ATOM 944 N N . VAL A 1 117 ? 5.506 5.278 -0.889 1.00 89.69 117 VAL A N 1
ATOM 945 C CA . VAL A 1 117 ? 6.920 5.505 -0.539 1.00 89.69 117 VAL A CA 1
ATOM 946 C C . VAL A 1 117 ? 7.098 6.887 0.079 1.00 89.69 117 VAL A C 1
ATOM 948 O O . VAL A 1 117 ? 7.639 6.986 1.178 1.00 89.69 117 VAL A O 1
ATOM 951 N N . LYS A 1 118 ? 6.585 7.953 -0.550 1.00 90.81 118 LYS A N 1
ATOM 952 C CA . LYS A 1 118 ? 6.661 9.319 0.002 1.00 90.81 118 LYS A CA 1
ATOM 953 C C . LYS A 1 118 ? 6.007 9.422 1.376 1.00 90.81 118 LYS A C 1
ATOM 955 O O . LYS A 1 118 ? 6.577 10.043 2.275 1.00 90.81 118 LYS A O 1
ATOM 960 N N . GLY A 1 119 ? 4.826 8.824 1.538 1.00 89.06 119 GLY A N 1
ATOM 961 C CA . GLY A 1 119 ? 4.102 8.795 2.804 1.00 89.06 119 GLY A CA 1
ATOM 962 C C . GLY A 1 119 ? 4.918 8.120 3.903 1.00 89.06 119 GLY A C 1
ATOM 963 O O . GLY A 1 119 ? 5.109 8.701 4.968 1.00 89.06 119 GLY A O 1
ATOM 964 N N . LEU A 1 120 ? 5.471 6.938 3.623 1.00 87.88 120 LEU A N 1
ATOM 965 C CA . LEU A 1 120 ? 6.305 6.217 4.582 1.00 87.88 120 LEU A CA 1
ATOM 966 C C . LEU A 1 120 ? 7.608 6.965 4.896 1.00 87.88 120 LEU A C 1
ATOM 968 O O . LEU A 1 120 ? 7.977 7.092 6.062 1.00 87.88 120 LEU A O 1
ATOM 972 N N . SER A 1 121 ? 8.292 7.507 3.885 1.00 87.31 121 SER A N 1
ATOM 973 C CA . SER A 1 121 ? 9.509 8.301 4.079 1.00 87.31 121 SER A CA 1
ATOM 974 C C . SER A 1 121 ? 9.251 9.543 4.931 1.00 87.31 121 SER A C 1
ATOM 976 O O . SER A 1 121 ? 10.090 9.887 5.761 1.00 87.31 121 SER A O 1
ATOM 978 N N . ARG A 1 122 ? 8.102 10.213 4.762 1.00 86.88 122 ARG A N 1
ATOM 979 C CA . ARG A 1 122 ? 7.689 11.332 5.623 1.00 86.88 122 ARG A CA 1
ATOM 980 C C . ARG A 1 122 ? 7.460 10.888 7.059 1.00 86.88 122 ARG A C 1
ATOM 982 O O . ARG A 1 122 ? 7.929 11.576 7.956 1.00 86.88 122 ARG A O 1
ATOM 989 N N . ASP A 1 123 ? 6.790 9.761 7.279 1.00 85.06 123 ASP A N 1
ATOM 990 C CA . ASP A 1 123 ? 6.516 9.257 8.629 1.00 85.06 123 ASP A CA 1
ATOM 991 C C . ASP A 1 123 ? 7.810 8.865 9.359 1.00 85.06 123 ASP A C 1
ATOM 993 O O . ASP A 1 123 ? 7.992 9.193 10.533 1.00 85.06 123 ASP A O 1
ATOM 997 N N . LEU A 1 124 ? 8.743 8.217 8.654 1.00 82.62 124 LEU A N 1
ATOM 998 C CA . LEU A 1 124 ? 10.061 7.862 9.189 1.00 82.62 124 LEU A CA 1
ATOM 999 C C . LEU A 1 124 ? 10.895 9.116 9.492 1.00 82.62 124 LEU A C 1
ATOM 1001 O O . LEU A 1 124 ? 11.432 9.246 10.589 1.00 82.62 124 LEU A O 1
ATOM 1005 N N . LYS A 1 125 ? 10.921 10.097 8.579 1.00 78.25 125 LYS A N 1
ATOM 1006 C CA . LYS A 1 125 ? 11.599 11.385 8.805 1.00 78.25 125 LYS A CA 1
ATOM 1007 C C . LYS A 1 125 ? 10.928 12.229 9.892 1.00 78.25 125 LYS A C 1
ATOM 1009 O O . LYS A 1 125 ? 11.618 12.935 10.614 1.00 78.25 125 LYS A O 1
ATOM 1014 N N . GLY A 1 126 ? 9.608 12.165 10.049 1.00 70.50 126 GLY A N 1
ATOM 1015 C CA . GLY A 1 126 ? 8.865 12.898 11.079 1.00 70.50 126 GLY A CA 1
ATOM 1016 C C . GLY A 1 126 ? 9.201 12.424 12.494 1.00 70.50 126 GLY A C 1
ATOM 1017 O O . GLY A 1 126 ? 9.349 13.246 13.398 1.00 70.50 126 GLY A O 1
ATOM 1018 N N . LYS A 1 127 ? 9.438 11.116 12.675 1.00 65.62 127 LYS A N 1
ATOM 1019 C CA . LYS A 1 127 ? 9.921 10.544 13.946 1.00 65.62 127 LYS A CA 1
ATOM 1020 C C . LYS A 1 127 ? 11.300 11.078 14.368 1.00 65.62 127 LYS A C 1
ATOM 1022 O O . LYS A 1 127 ? 11.581 11.122 15.561 1.00 65.62 127 LYS A O 1
ATOM 1027 N N . ARG A 1 128 ? 12.124 11.552 13.422 1.00 56.44 128 ARG A N 1
ATOM 1028 C CA . ARG A 1 128 ? 13.411 12.229 13.687 1.00 56.44 128 ARG A CA 1
ATOM 1029 C C . ARG A 1 128 ? 13.231 13.570 14.406 1.00 56.44 128 ARG A C 1
ATOM 1031 O O . ARG A 1 128 ? 14.034 13.911 15.266 1.00 56.44 128 ARG A O 1
ATOM 1038 N N . GLY A 1 129 ? 12.192 14.331 14.054 1.00 55.19 129 GLY A N 1
ATOM 1039 C CA . GLY A 1 129 ? 11.950 15.676 14.592 1.00 55.19 129 GLY A CA 1
ATOM 1040 C C . GLY A 1 129 ? 11.377 15.690 16.011 1.00 55.19 129 GLY A C 1
ATOM 1041 O O . GLY A 1 129 ? 11.478 16.699 16.698 1.00 55.19 129 GLY A O 1
ATOM 1042 N N . SER A 1 130 ? 10.805 14.574 16.475 1.00 56.31 130 SER A N 1
ATOM 1043 C CA . SER A 1 130 ? 10.131 14.490 17.775 1.00 56.31 130 SER A CA 1
ATOM 1044 C C . SER A 1 130 ? 11.040 14.050 18.932 1.00 56.31 130 SER A C 1
ATOM 1046 O O . SER A 1 130 ? 10.530 13.637 19.970 1.00 56.31 130 SER A O 1
ATOM 1048 N N . GLY A 1 131 ? 12.368 14.039 18.757 1.00 46.59 131 GLY A N 1
ATOM 1049 C CA . GLY A 1 131 ? 13.320 13.676 19.819 1.00 46.59 131 GLY A CA 1
ATOM 1050 C C . GLY A 1 131 ? 13.239 12.220 20.306 1.00 46.59 131 GLY A C 1
ATOM 1051 O O . GLY A 1 131 ? 13.908 11.860 21.272 1.00 46.59 131 GLY A O 1
ATOM 1052 N N . LYS A 1 132 ? 12.456 11.355 19.643 1.00 50.34 132 LYS A N 1
ATOM 1053 C CA . LYS A 1 132 ? 12.483 9.909 19.890 1.00 50.34 132 LYS A CA 1
ATOM 1054 C C . LYS A 1 132 ? 13.770 9.364 19.279 1.00 50.34 132 LYS A C 1
ATOM 1056 O O . LYS A 1 132 ? 13.848 9.109 18.082 1.00 50.34 132 LYS A O 1
ATOM 1061 N N . MET A 1 133 ? 14.790 9.248 20.124 1.00 45.53 133 MET A N 1
ATOM 1062 C CA . MET A 1 133 ? 16.060 8.584 19.849 1.00 45.53 133 MET A CA 1
ATOM 1063 C C . MET A 1 133 ? 15.794 7.240 19.156 1.00 45.53 133 MET A C 1
ATOM 1065 O O . MET A 1 133 ? 15.194 6.355 19.761 1.00 45.53 133 MET A O 1
ATOM 1069 N N . GLY A 1 134 ? 16.185 7.091 17.888 1.00 46.28 134 GLY A N 1
ATOM 1070 C CA . GLY A 1 134 ? 16.074 5.799 17.206 1.00 46.28 134 GLY A CA 1
ATOM 1071 C C . GLY A 1 134 ? 15.610 5.832 15.757 1.00 46.28 134 GLY A C 1
ATOM 1072 O O . GLY A 1 134 ? 14.783 5.010 15.379 1.00 46.28 134 GLY A O 1
ATOM 1073 N N . MET A 1 135 ? 16.155 6.717 14.921 1.00 51.53 135 MET A N 1
ATOM 1074 C CA . MET A 1 135 ? 16.333 6.328 13.522 1.00 51.53 135 MET A CA 1
ATOM 1075 C C . MET A 1 135 ? 17.726 5.710 13.446 1.00 51.53 135 MET A C 1
ATOM 1077 O O . MET A 1 135 ? 18.732 6.412 13.515 1.00 51.53 135 MET A O 1
ATOM 1081 N N . GLY A 1 136 ? 17.791 4.378 13.469 1.00 60.56 136 GLY A N 1
ATOM 1082 C CA . GLY A 1 136 ? 19.052 3.676 13.252 1.00 60.56 136 GLY A CA 1
ATOM 1083 C C . GLY A 1 136 ? 19.531 3.915 11.821 1.00 60.56 136 GLY A C 1
ATOM 1084 O O . GLY A 1 136 ? 18.715 4.140 10.932 1.00 60.56 136 GLY A O 1
ATOM 1085 N N . ARG A 1 137 ? 20.840 3.816 11.577 1.00 62.16 137 ARG A N 1
ATOM 1086 C CA . ARG A 1 137 ? 21.442 3.949 10.235 1.00 62.16 137 ARG A CA 1
ATOM 1087 C C . ARG A 1 137 ? 20.723 3.102 9.166 1.00 62.16 137 ARG A C 1
ATOM 1089 O O . ARG A 1 137 ? 20.528 3.558 8.050 1.00 62.16 137 ARG A O 1
ATOM 1096 N N . GLY A 1 138 ? 20.221 1.923 9.549 1.00 66.62 138 GLY A N 1
ATOM 1097 C CA . GLY A 1 138 ? 19.445 1.048 8.662 1.00 66.62 138 GLY A CA 1
ATOM 1098 C C . GLY A 1 138 ? 18.101 1.619 8.185 1.00 66.62 138 GLY A C 1
ATOM 1099 O O . GLY A 1 138 ? 17.646 1.264 7.102 1.00 66.62 138 GLY A O 1
ATOM 1100 N N . ASP A 1 139 ? 17.476 2.528 8.938 1.00 74.19 139 ASP A N 1
ATOM 1101 C CA . ASP A 1 139 ? 16.229 3.181 8.524 1.00 74.19 139 A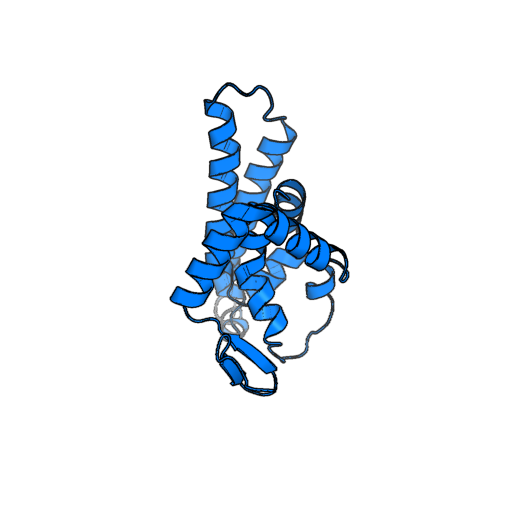SP A CA 1
ATOM 1102 C C . ASP A 1 139 ? 16.478 4.295 7.503 1.00 74.19 139 ASP A C 1
ATOM 1104 O O . ASP A 1 139 ? 15.638 4.522 6.632 1.00 74.19 139 ASP A O 1
ATOM 1108 N N . GLU A 1 140 ? 17.628 4.967 7.587 1.00 76.62 140 GLU A N 1
ATOM 1109 C CA . GLU A 1 140 ? 18.070 5.941 6.584 1.00 76.62 140 GLU A CA 1
ATOM 1110 C C . GLU A 1 140 ? 18.411 5.234 5.269 1.00 76.62 140 GLU A C 1
ATOM 1112 O O . GLU A 1 140 ? 17.828 5.566 4.235 1.00 76.62 140 GLU A O 1
ATOM 1117 N N . ASP A 1 141 ? 19.230 4.180 5.336 1.00 83.38 141 ASP A N 1
ATOM 1118 C CA . ASP A 1 141 ? 19.593 3.362 4.174 1.00 83.38 141 ASP A CA 1
ATOM 1119 C C . ASP A 1 141 ? 18.344 2.761 3.496 1.00 83.38 141 ASP A C 1
ATOM 1121 O O . ASP A 1 141 ? 18.232 2.736 2.266 1.00 83.38 141 ASP A O 1
ATOM 1125 N N . ALA A 1 142 ? 17.350 2.327 4.283 1.00 85.00 142 ALA A N 1
ATOM 1126 C CA . ALA A 1 142 ? 16.082 1.832 3.754 1.00 85.00 142 ALA A CA 1
ATOM 1127 C C . ALA A 1 142 ? 15.269 2.933 3.057 1.00 85.00 142 ALA A C 1
ATOM 1129 O O . ALA A 1 142 ? 14.694 2.685 1.997 1.00 85.00 142 ALA A O 1
ATOM 1130 N N . VAL A 1 143 ? 15.199 4.144 3.621 1.00 87.19 143 VAL A N 1
ATOM 1131 C CA . VAL A 1 143 ? 14.491 5.273 2.994 1.00 87.19 143 VAL A CA 1
ATOM 1132 C C . VAL A 1 143 ? 15.123 5.635 1.658 1.00 87.19 143 VAL A C 1
ATOM 1134 O O . VAL A 1 143 ? 14.396 5.772 0.672 1.00 87.19 143 VAL A O 1
ATOM 1137 N N . ASP A 1 144 ? 16.446 5.736 1.605 1.00 88.38 144 ASP A N 1
ATOM 1138 C CA . ASP A 1 144 ? 17.158 6.062 0.372 1.00 88.38 144 ASP A CA 1
ATOM 1139 C C . ASP A 1 144 ? 16.987 4.956 -0.674 1.00 88.38 144 ASP A C 1
ATOM 1141 O O . ASP A 1 144 ? 16.647 5.242 -1.826 1.00 88.38 144 ASP A O 1
ATOM 1145 N N . GLY A 1 145 ? 17.088 3.689 -0.263 1.00 90.56 145 GLY A N 1
ATOM 1146 C CA . GLY A 1 145 ? 16.803 2.541 -1.123 1.00 90.56 145 GLY A CA 1
ATOM 1147 C C . GLY A 1 145 ? 15.380 2.561 -1.692 1.00 90.56 145 GLY A C 1
ATOM 1148 O O . GLY A 1 145 ? 15.188 2.378 -2.894 1.00 90.56 145 GLY A O 1
ATOM 1149 N N . MET A 1 146 ? 14.367 2.844 -0.867 1.00 92.62 146 MET A N 1
ATOM 1150 C CA . MET A 1 146 ? 12.973 2.923 -1.320 1.00 92.62 146 MET A CA 1
ATOM 1151 C C . MET A 1 146 ? 12.760 4.074 -2.309 1.00 92.62 146 MET A C 1
ATOM 1153 O O . MET A 1 146 ? 12.070 3.905 -3.315 1.00 92.62 146 MET A O 1
ATOM 1157 N N . VAL A 1 147 ? 13.369 5.238 -2.062 1.00 91.50 147 VAL A N 1
ATOM 1158 C CA . VAL A 1 147 ? 13.301 6.388 -2.976 1.00 91.50 147 VAL A CA 1
ATOM 1159 C C . VAL A 1 147 ? 13.978 6.070 -4.310 1.00 91.50 147 VAL A C 1
ATOM 1161 O O . VAL A 1 147 ? 13.452 6.446 -5.361 1.00 91.50 147 VAL A O 1
ATOM 1164 N N . LEU A 1 148 ? 15.109 5.361 -4.295 1.00 93.81 148 LEU A N 1
ATOM 1165 C CA . LEU A 1 148 ? 15.778 4.899 -5.511 1.00 93.81 148 LEU A CA 1
ATOM 1166 C C . LEU A 1 148 ? 14.899 3.922 -6.300 1.00 93.81 148 LEU A C 1
ATOM 1168 O O . LEU A 1 148 ? 14.697 4.131 -7.495 1.00 93.81 148 LEU A O 1
ATOM 1172 N N . MET A 1 149 ? 14.310 2.920 -5.639 1.00 92.50 149 MET A N 1
ATOM 1173 C CA . MET A 1 149 ? 13.403 1.953 -6.274 1.00 92.50 149 MET A CA 1
ATOM 1174 C C . MET A 1 149 ? 12.167 2.627 -6.879 1.00 92.50 149 MET A C 1
ATOM 1176 O O . MET A 1 149 ? 11.784 2.327 -8.009 1.00 92.50 149 MET A O 1
ATOM 1180 N N . MET A 1 150 ? 11.582 3.592 -6.171 1.00 93.19 150 MET A N 1
ATOM 1181 C CA . MET A 1 150 ? 10.481 4.421 -6.663 1.00 93.19 150 MET A CA 1
ATOM 1182 C C . MET A 1 150 ? 10.860 5.206 -7.923 1.00 93.19 150 MET A C 1
ATOM 1184 O O . MET A 1 150 ? 10.122 5.191 -8.910 1.00 93.19 150 MET A O 1
ATOM 1188 N N . ARG A 1 151 ? 12.018 5.880 -7.919 1.00 91.62 151 ARG A N 1
ATOM 1189 C CA . ARG A 1 151 ? 12.508 6.627 -9.088 1.00 91.62 151 ARG A CA 1
ATOM 1190 C C . ARG A 1 151 ? 12.776 5.702 -10.270 1.00 91.62 151 ARG A C 1
ATOM 1192 O O . ARG A 1 151 ? 12.362 6.021 -11.380 1.00 91.62 151 ARG A O 1
ATOM 1199 N N . ALA A 1 152 ? 13.412 4.557 -10.026 1.00 90.50 152 ALA A N 1
ATOM 1200 C CA . ALA A 1 152 ? 13.649 3.542 -11.045 1.00 90.50 152 ALA A CA 1
ATOM 1201 C C . ALA A 1 152 ? 12.326 3.062 -11.655 1.00 90.50 152 ALA A C 1
ATOM 1203 O O . ALA A 1 152 ? 12.171 3.099 -12.871 1.00 90.50 152 ALA A O 1
ATOM 1204 N N . ALA A 1 153 ? 11.334 2.727 -10.823 1.00 87.88 153 ALA A N 1
ATOM 1205 C CA . ALA A 1 153 ? 10.017 2.302 -11.287 1.00 87.88 153 ALA A CA 1
ATOM 1206 C C . ALA A 1 153 ? 9.347 3.349 -12.182 1.00 87.88 153 ALA A C 1
ATOM 1208 O O . ALA A 1 153 ? 8.849 3.007 -13.253 1.00 87.88 153 ALA A O 1
ATOM 1209 N N . ARG A 1 154 ? 9.384 4.627 -11.783 1.00 88.12 154 ARG A N 1
ATOM 1210 C CA . ARG A 1 154 ? 8.843 5.744 -12.570 1.00 88.12 154 ARG A CA 1
ATOM 1211 C C . ARG A 1 154 ? 9.546 5.906 -13.916 1.00 88.12 154 ARG A C 1
ATOM 1213 O O . ARG A 1 154 ? 8.873 6.110 -14.922 1.00 88.12 154 ARG A O 1
ATOM 1220 N N . LEU A 1 155 ? 10.873 5.783 -13.946 1.00 88.88 155 LEU A N 1
ATOM 1221 C CA . LEU A 1 155 ? 11.657 5.830 -15.184 1.00 88.88 155 LEU A CA 1
ATOM 1222 C C . LEU A 1 155 ? 11.408 4.613 -16.083 1.00 88.88 155 LEU A C 1
ATOM 1224 O O . LEU A 1 155 ? 11.535 4.727 -17.297 1.00 88.88 155 LEU A O 1
ATOM 1228 N N . SER A 1 156 ? 11.028 3.467 -15.515 1.00 84.88 156 SER A N 1
ATOM 1229 C CA . SER A 1 156 ? 10.707 2.255 -16.272 1.00 84.88 156 SER A CA 1
ATOM 1230 C C . SER A 1 156 ? 9.310 2.263 -16.899 1.00 84.88 156 SER A C 1
ATOM 1232 O O . SER A 1 156 ? 9.108 1.549 -17.877 1.00 84.88 156 SER A O 1
ATOM 1234 N N . VAL A 1 157 ? 8.356 3.063 -16.396 1.00 81.69 157 VAL A N 1
ATOM 1235 C CA . VAL A 1 157 ? 6.959 3.088 -16.894 1.00 81.69 157 VAL A CA 1
ATOM 1236 C C . VAL A 1 157 ? 6.858 3.221 -18.419 1.00 81.69 157 VAL A C 1
ATOM 1238 O O . VAL A 1 157 ? 6.151 2.406 -19.017 1.00 81.69 157 VAL A O 1
ATOM 1241 N N . PRO A 1 158 ? 7.563 4.162 -19.082 1.00 78.12 158 PRO A N 1
ATOM 1242 C CA . PRO A 1 158 ? 7.489 4.296 -20.534 1.00 78.12 158 PRO A CA 1
ATOM 1243 C C . PRO A 1 158 ? 7.946 3.036 -21.277 1.00 78.12 158 PRO A C 1
ATOM 1245 O O . PRO A 1 158 ? 7.489 2.785 -22.380 1.00 78.12 158 PRO A O 1
ATOM 1248 N N . PHE A 1 159 ? 8.806 2.205 -20.695 1.00 73.69 159 PHE A N 1
ATOM 1249 C CA . PHE A 1 159 ? 9.354 1.017 -21.356 1.00 73.69 159 PHE A CA 1
ATOM 1250 C C . PHE A 1 159 ? 8.511 -0.248 -21.138 1.00 73.69 159 PHE A C 1
ATOM 1252 O O . PHE A 1 159 ? 8.804 -1.287 -21.721 1.00 73.69 159 PHE A O 1
ATOM 1259 N N . CYS A 1 160 ? 7.464 -0.184 -20.311 1.00 67.69 160 CYS A N 1
ATOM 1260 C CA . CYS A 1 160 ? 6.635 -1.339 -19.949 1.00 67.69 160 CYS A CA 1
ATOM 1261 C C . CYS A 1 160 ? 5.257 -1.368 -20.636 1.00 67.69 160 CYS A C 1
ATOM 1263 O O . CYS A 1 160 ? 4.457 -2.259 -20.354 1.00 67.69 160 CYS A O 1
ATOM 1265 N N . GLY A 1 161 ? 4.970 -0.418 -21.533 1.00 59.25 161 GLY A N 1
ATOM 1266 C CA . GLY A 1 161 ? 3.765 -0.426 -22.365 1.00 59.25 161 GLY A CA 1
ATOM 1267 C C . GLY A 1 161 ? 3.895 -1.372 -23.565 1.00 59.25 161 GLY A C 1
ATOM 1268 O O . GLY A 1 161 ? 4.920 -1.374 -24.243 1.00 59.25 161 GLY A O 1
ATOM 1269 N N . ALA A 1 162 ? 2.836 -2.130 -23.870 1.00 51.50 162 ALA A N 1
ATOM 1270 C CA . ALA A 1 162 ? 2.775 -3.053 -25.012 1.00 51.50 162 ALA A CA 1
ATOM 1271 C C . ALA A 1 162 ? 3.010 -2.376 -26.384 1.00 51.50 162 ALA A C 1
ATOM 1273 O O . ALA A 1 162 ? 3.362 -3.050 -27.346 1.00 51.50 162 ALA A O 1
ATOM 1274 N N . SER A 1 163 ? 2.880 -1.047 -26.479 1.00 47.84 163 SER A N 1
ATOM 1275 C CA . SER A 1 163 ? 3.185 -0.269 -27.689 1.00 47.84 163 SER A CA 1
ATOM 1276 C C . SER A 1 163 ? 4.676 0.029 -27.888 1.00 47.84 163 SER A C 1
ATOM 1278 O O . SER A 1 163 ? 5.079 0.386 -28.991 1.00 47.84 163 SER A O 1
ATOM 1280 N N . ASN A 1 164 ? 5.513 -0.104 -26.853 1.00 45.06 164 ASN A N 1
ATOM 1281 C CA . ASN A 1 164 ? 6.905 0.361 -26.902 1.00 45.06 164 ASN A CA 1
ATOM 1282 C C . ASN A 1 164 ? 7.921 -0.742 -27.216 1.00 45.06 164 ASN A C 1
ATOM 1284 O O . ASN A 1 164 ? 9.091 -0.439 -27.439 1.00 45.06 164 ASN A O 1
ATOM 1288 N N . ALA A 1 165 ? 7.466 -1.990 -27.378 1.00 45.47 165 ALA A N 1
ATOM 1289 C CA . ALA A 1 165 ? 8.256 -3.022 -28.050 1.00 45.47 165 ALA A CA 1
ATOM 1290 C C . ALA A 1 165 ? 8.558 -2.661 -29.524 1.00 45.47 165 ALA A C 1
ATOM 1292 O O . ALA A 1 165 ? 9.501 -3.197 -30.096 1.00 45.47 165 ALA A O 1
ATOM 1293 N N . GLY A 1 166 ? 7.807 -1.722 -30.124 1.00 42.72 166 GLY A N 1
ATOM 1294 C CA . GLY A 1 166 ? 8.035 -1.228 -31.487 1.00 42.72 166 GLY A CA 1
ATOM 1295 C C . GLY A 1 166 ? 8.952 -0.004 -31.614 1.00 42.72 166 GLY A C 1
ATOM 1296 O O . GLY A 1 166 ? 9.403 0.282 -32.717 1.00 42.72 166 GLY A O 1
ATOM 1297 N N . ILE A 1 167 ? 9.265 0.717 -30.528 1.00 46.34 167 ILE A N 1
ATOM 1298 C CA . ILE A 1 167 ? 10.021 1.989 -30.623 1.00 46.34 167 ILE A CA 1
ATOM 1299 C C . ILE A 1 167 ? 11.536 1.777 -30.458 1.00 46.34 167 ILE A C 1
ATOM 1301 O O . ILE A 1 167 ? 12.331 2.589 -30.925 1.00 46.34 167 ILE A O 1
ATOM 1305 N N . TYR A 1 168 ? 11.975 0.657 -29.874 1.00 43.56 168 TYR A N 1
ATOM 1306 C CA . TYR A 1 168 ? 13.410 0.404 -29.681 1.00 43.56 168 TYR A CA 1
ATOM 1307 C C . TYR A 1 168 ? 14.164 0.086 -30.989 1.00 43.56 168 TYR A C 1
ATOM 1309 O O . TYR A 1 168 ? 15.380 0.242 -31.042 1.00 43.56 168 TYR A O 1
ATOM 1317 N N . PHE A 1 169 ? 13.458 -0.299 -32.061 1.00 44.50 169 PHE A N 1
ATOM 1318 C CA . PHE A 1 169 ? 14.065 -0.619 -33.362 1.00 44.50 169 PHE A CA 1
ATOM 1319 C C . PHE A 1 169 ? 14.187 0.569 -34.334 1.00 44.50 169 PHE A C 1
ATOM 1321 O O . PHE A 1 169 ? 14.757 0.396 -35.404 1.00 44.50 169 PHE A O 1
ATOM 1328 N N . GLN A 1 170 ? 13.701 1.769 -33.991 1.00 45.44 170 GLN A N 1
ATOM 1329 C CA . GLN A 1 170 ? 13.745 2.935 -34.897 1.00 45.44 170 GLN A CA 1
ATOM 1330 C C . GLN A 1 170 ? 14.775 4.012 -34.525 1.00 45.44 170 GLN A C 1
ATOM 1332 O O . GLN A 1 170 ? 14.914 4.986 -35.255 1.00 45.44 170 GLN A O 1
ATOM 1337 N N . LEU A 1 171 ? 15.512 3.856 -33.420 1.00 41.66 171 LEU A N 1
ATOM 1338 C CA . LEU A 1 171 ? 16.568 4.805 -33.019 1.00 41.66 171 LEU A CA 1
ATOM 1339 C C . LEU A 1 171 ? 17.996 4.266 -33.208 1.00 41.66 171 LEU A C 1
ATOM 1341 O O . LEU A 1 171 ? 18.952 5.002 -32.982 1.00 41.66 171 LEU A O 1
ATOM 1345 N N . TYR A 1 172 ? 18.140 3.014 -33.653 1.00 46.88 172 TYR A N 1
ATOM 1346 C CA . TYR A 1 172 ? 19.429 2.372 -33.951 1.00 46.88 172 TYR A CA 1
ATOM 1347 C C . TYR A 1 172 ? 19.406 1.548 -35.257 1.00 46.88 172 TYR A C 1
ATOM 1349 O O . TYR A 1 172 ? 20.214 0.633 -35.412 1.00 46.88 172 TYR A O 1
ATOM 1357 N N . GLY A 1 173 ? 18.472 1.847 -36.168 1.00 37.78 173 GLY A N 1
ATOM 1358 C CA . GLY A 1 173 ? 18.391 1.269 -37.515 1.00 37.78 173 GLY A CA 1
ATOM 1359 C C . GLY A 1 173 ? 18.755 2.292 -38.577 1.00 37.78 173 GLY A C 1
ATOM 1360 O O . GLY A 1 173 ? 18.252 3.430 -38.456 1.00 37.78 173 GLY A O 1
#

Radius of gyration: 19.6 Å; chains: 1; bounding box: 56×33×59 Å